Protein AF-W5PU91-F1 (afdb_monomer)

Solvent-accessible surface area (backbone atoms only — not comparable to full-atom values): 8488 Å² total; per-residue (Å²): 109,71,66,62,52,50,50,53,53,54,53,48,54,50,42,46,48,76,67,62,80,50,91,88,73,54,101,70,84,64,89,71,75,58,98,88,54,81,81,86,69,75,98,62,55,71,68,58,50,50,55,52,54,51,58,45,52,52,51,52,50,50,50,52,48,53,51,49,50,51,49,49,62,73,40,39,72,57,53,53,52,51,53,54,51,37,74,76,57,77,63,80,54,72,78,76,47,63,90,46,97,72,92,68,76,78,50,69,67,60,69,40,64,87,79,80,59,97,64,80,85,77,76,59,58,88,92,55,70,83,116

Mean predicted aligned error: 14.81 Å

Secondary structure (DSSP, 8-state):
-HHHHHHHHHHHHHHHHHH---TTT-S-PPPPPPTTS---S-SS-HHHHHHHHHHHHHHHHHHHHHHHHHHHHHTHHHHHHHHHHHHHHSS--HHHHTTS------SHHHHHTTSS-SS------TTTTT-

Structure (mmCIF, N/CA/C/O backbone):
data_AF-W5PU91-F1
#
_entry.id   AF-W5PU91-F1
#
loop_
_atom_site.group_PDB
_atom_site.id
_atom_site.type_symbol
_atom_site.label_atom_id
_atom_site.label_alt_id
_atom_site.label_comp_id
_atom_site.label_asym_id
_atom_site.label_entity_id
_atom_site.label_seq_id
_atom_site.pdbx_PDB_ins_code
_atom_site.Cartn_x
_atom_site.Cartn_y
_atom_site.Cartn_z
_atom_site.occupancy
_atom_site.B_iso_or_equiv
_atom_site.auth_seq_id
_atom_site.auth_comp_id
_atom_site.auth_asym_id
_atom_site.auth_atom_id
_atom_site.pdbx_PDB_model_num
ATOM 1 N N . CYS A 1 1 ? -4.360 -14.460 -0.515 1.00 55.06 1 CYS A N 1
ATOM 2 C CA . CYS A 1 1 ? -5.534 -13.601 -0.233 1.00 55.06 1 CYS A CA 1
ATOM 3 C C . CYS A 1 1 ? -5.819 -13.427 1.257 1.00 55.06 1 CYS A C 1
ATOM 5 O O . CYS A 1 1 ? -5.956 -12.287 1.676 1.00 55.06 1 CYS A O 1
ATOM 7 N N . ASN A 1 2 ? -5.876 -14.498 2.060 1.00 65.00 2 ASN A N 1
ATOM 8 C CA . ASN A 1 2 ? -6.216 -14.383 3.489 1.00 65.00 2 ASN A CA 1
ATOM 9 C C . ASN A 1 2 ? -5.233 -13.500 4.286 1.00 65.00 2 ASN A C 1
ATOM 11 O O . ASN A 1 2 ? -5.651 -12.616 5.024 1.00 65.00 2 ASN A O 1
ATOM 15 N N . GLU A 1 3 ? -3.929 -13.664 4.049 1.00 72.50 3 GLU A N 1
ATOM 16 C CA . GLU A 1 3 ? -2.891 -12.877 4.730 1.00 72.50 3 GLU A CA 1
ATOM 17 C C . GLU A 1 3 ? -2.939 -11.382 4.375 1.00 72.50 3 GLU A C 1
ATOM 19 O O . GLU A 1 3 ? -2.832 -10.522 5.245 1.00 72.50 3 GLU A O 1
ATOM 24 N N . SER A 1 4 ? -3.162 -11.055 3.100 1.00 68.75 4 SER A N 1
ATOM 25 C CA . SER A 1 4 ? -3.287 -9.668 2.637 1.00 68.75 4 SER A CA 1
ATOM 26 C C . SER A 1 4 ? -4.489 -8.974 3.279 1.00 68.75 4 SER A C 1
ATOM 28 O O . SER A 1 4 ? -4.363 -7.854 3.762 1.00 68.75 4 SER A O 1
ATOM 30 N N . LEU A 1 5 ? -5.634 -9.661 3.345 1.00 71.75 5 LEU A N 1
ATOM 31 C CA . LEU A 1 5 ? -6.841 -9.138 3.988 1.00 71.75 5 LEU A CA 1
ATOM 32 C C . LEU A 1 5 ? -6.647 -8.959 5.495 1.00 71.75 5 LEU A C 1
ATOM 34 O O . LEU A 1 5 ? -7.078 -7.952 6.049 1.00 71.75 5 LEU A O 1
ATOM 38 N N . ARG A 1 6 ? -5.965 -9.901 6.157 1.00 72.62 6 ARG A N 1
ATOM 39 C CA . ARG A 1 6 ? -5.632 -9.784 7.579 1.00 72.62 6 ARG A CA 1
ATOM 40 C C . ARG A 1 6 ? -4.764 -8.556 7.844 1.00 72.62 6 ARG A C 1
ATOM 42 O O . ARG A 1 6 ? -5.095 -7.778 8.733 1.00 72.62 6 ARG A O 1
ATOM 49 N N . LYS A 1 7 ? -3.702 -8.357 7.057 1.00 75.00 7 LYS A N 1
ATOM 50 C CA . LYS A 1 7 ? -2.808 -7.199 7.197 1.00 75.00 7 LYS A CA 1
ATOM 51 C C . LYS A 1 7 ? -3.555 -5.883 7.032 1.00 75.00 7 LYS A C 1
ATOM 53 O O . LYS A 1 7 ? -3.432 -5.040 7.908 1.00 75.00 7 LYS A O 1
ATOM 58 N N . VAL A 1 8 ? -4.374 -5.756 5.984 1.00 75.19 8 VAL A N 1
ATOM 59 C CA . VAL A 1 8 ? -5.183 -4.550 5.733 1.00 75.19 8 VAL A CA 1
ATOM 60 C C . VAL A 1 8 ? -6.101 -4.242 6.919 1.00 75.19 8 VAL A C 1
ATOM 62 O O . VAL A 1 8 ? -6.120 -3.111 7.393 1.00 75.19 8 VAL A O 1
ATOM 65 N N . LYS A 1 9 ? -6.798 -5.251 7.457 1.00 72.19 9 LYS A N 1
ATOM 66 C CA . LYS A 1 9 ? -7.668 -5.083 8.632 1.00 72.19 9 LYS A CA 1
ATOM 67 C C . LYS A 1 9 ? -6.898 -4.650 9.877 1.00 72.19 9 LYS A C 1
ATOM 69 O O . LYS A 1 9 ? -7.342 -3.770 10.601 1.00 72.19 9 LYS A O 1
ATOM 74 N N . THR A 1 10 ? -5.742 -5.260 10.138 1.00 72.69 10 THR A N 1
ATOM 75 C CA . THR A 1 10 ? -4.922 -4.907 11.305 1.00 72.69 10 THR A CA 1
ATOM 76 C C . THR A 1 10 ? -4.352 -3.496 11.184 1.00 72.69 10 THR A C 1
ATOM 78 O O . THR A 1 10 ? -4.392 -2.751 12.157 1.00 72.69 10 THR A O 1
ATOM 81 N N . THR A 1 11 ? -3.857 -3.103 10.007 1.00 74.75 11 THR A N 1
ATOM 82 C CA . THR A 1 11 ? -3.340 -1.746 9.786 1.00 74.75 11 THR A CA 1
ATOM 83 C C . THR A 1 11 ? -4.433 -0.696 9.889 1.00 74.75 11 THR A C 1
ATOM 85 O O . THR A 1 11 ? -4.192 0.350 10.477 1.00 74.75 11 THR A O 1
ATOM 88 N N . ASP A 1 12 ? -5.628 -0.976 9.368 1.00 70.44 12 ASP A N 1
ATOM 89 C CA . ASP A 1 12 ? -6.748 -0.038 9.422 1.00 70.44 12 ASP A CA 1
ATOM 90 C C . ASP A 1 12 ? -7.279 0.135 10.847 1.00 70.44 12 ASP A C 1
ATOM 92 O O . ASP A 1 12 ? -7.449 1.262 11.306 1.00 70.44 12 ASP A O 1
ATOM 96 N N . LEU A 1 13 ? -7.420 -0.966 11.596 1.00 69.88 13 LEU A N 1
ATOM 97 C CA . LEU A 1 13 ? -7.796 -0.916 13.007 1.00 69.88 13 LEU A CA 1
ATOM 98 C C . LEU A 1 13 ? -6.788 -0.096 13.819 1.00 69.88 13 LEU A C 1
ATOM 100 O O . LEU A 1 13 ? -7.191 0.729 14.632 1.00 69.88 13 LEU A O 1
ATOM 104 N N . LEU A 1 14 ? -5.484 -0.289 13.588 1.00 71.19 14 LEU A N 1
ATOM 105 C CA . LEU A 1 14 ? -4.446 0.534 14.211 1.00 71.19 14 LEU A CA 1
ATOM 106 C C . LEU A 1 14 ? -4.605 2.001 13.796 1.00 71.19 14 LEU A C 1
ATOM 108 O O . LEU A 1 1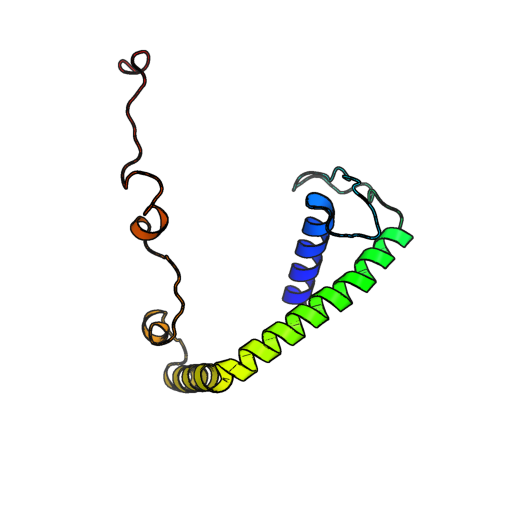4 ? -4.575 2.887 14.644 1.00 71.19 14 LEU A O 1
ATOM 112 N N . PHE A 1 15 ? -4.822 2.272 12.513 1.00 70.56 15 PHE A N 1
ATOM 113 C CA . PHE A 1 15 ? -4.937 3.631 12.002 1.00 70.56 15 PHE A CA 1
ATOM 114 C C . PHE A 1 15 ? -6.143 4.377 12.582 1.00 70.56 15 PHE A C 1
ATOM 116 O O . PHE A 1 15 ? -6.000 5.496 13.063 1.00 70.56 15 PHE A O 1
ATOM 123 N N . HIS A 1 16 ? -7.316 3.749 12.629 1.00 66.62 16 HIS A N 1
ATOM 124 C CA . HIS A 1 16 ? -8.520 4.318 13.235 1.00 66.62 16 HIS A CA 1
ATOM 125 C C . HIS A 1 16 ? -8.338 4.666 14.708 1.00 66.62 16 HIS A C 1
ATOM 127 O O . HIS A 1 16 ? -8.898 5.636 15.210 1.00 66.62 16 HIS A O 1
ATOM 133 N N . LEU A 1 17 ? -7.550 3.859 15.393 1.00 66.56 17 LEU A N 1
ATOM 134 C CA . LEU A 1 17 ? -7.424 3.891 16.830 1.00 66.56 17 LEU A CA 1
ATOM 135 C C . LEU A 1 17 ? -6.310 4.835 17.298 1.00 66.56 17 LEU A C 1
ATOM 137 O O . LEU A 1 17 ? -6.455 5.475 18.336 1.00 66.56 17 LEU A O 1
ATOM 141 N N . TYR A 1 18 ? -5.248 4.979 16.497 1.00 63.12 18 TYR A N 1
ATOM 142 C CA . TYR A 1 18 ? -4.174 5.954 16.706 1.00 63.12 18 TYR A CA 1
ATOM 143 C C . TYR A 1 18 ? -4.469 7.329 16.092 1.00 63.12 18 TYR A C 1
ATOM 145 O O . TYR A 1 18 ? -4.149 8.345 16.704 1.00 63.12 18 TYR A O 1
ATOM 153 N N . TYR A 1 19 ? -5.056 7.372 14.892 1.00 62.50 19 TYR A N 1
ATOM 154 C CA . TYR A 1 19 ? -5.200 8.592 14.083 1.00 62.50 19 TYR A CA 1
ATOM 155 C C . TYR A 1 19 ? -6.644 9.063 13.897 1.00 62.50 19 TYR A C 1
ATOM 157 O O . TYR A 1 19 ? -6.859 10.122 13.316 1.00 62.50 19 TYR A O 1
ATOM 165 N N . PHE A 1 20 ? -7.623 8.332 14.433 1.00 60.25 20 PHE A N 1
ATOM 166 C CA . PHE A 1 20 ? -8.997 8.801 14.603 1.00 60.25 20 PHE A CA 1
ATOM 167 C C . PHE A 1 20 ? -9.657 9.337 13.313 1.00 60.25 20 PHE A C 1
ATOM 169 O O . PHE A 1 20 ? -9.977 10.518 13.194 1.00 60.25 20 PHE A O 1
ATOM 176 N N . MET A 1 21 ? -9.885 8.451 12.335 1.00 55.53 21 MET A N 1
ATOM 177 C CA . MET A 1 21 ? -10.466 8.782 11.019 1.00 55.53 21 MET A CA 1
ATOM 178 C C . MET A 1 21 ? -11.944 8.391 10.851 1.00 55.53 21 MET A C 1
ATOM 180 O O . MET A 1 21 ? -12.377 8.024 9.759 1.00 55.53 21 MET A O 1
ATOM 184 N N . ASN A 1 22 ? -12.748 8.509 11.910 1.00 55.56 22 ASN A N 1
ATOM 185 C CA . ASN A 1 22 ? -14.188 8.278 11.808 1.00 55.56 22 ASN A CA 1
ATOM 186 C C . ASN A 1 22 ? -14.988 9.530 12.191 1.00 55.56 22 ASN A C 1
ATOM 188 O O . ASN A 1 22 ? -15.084 9.878 13.370 1.00 55.56 22 ASN A O 1
ATOM 192 N N . GLU A 1 23 ? -15.600 10.182 11.195 1.00 59.28 23 GLU A N 1
ATOM 193 C CA . GLU A 1 23 ? -16.477 11.351 11.391 1.00 59.28 23 GLU A CA 1
ATOM 194 C C . GLU A 1 23 ? -17.661 11.051 12.328 1.00 59.28 23 GLU A C 1
ATOM 196 O O . GLU A 1 23 ? -18.174 11.965 12.971 1.00 59.28 23 GLU A O 1
ATOM 201 N N . LYS A 1 24 ? -18.081 9.780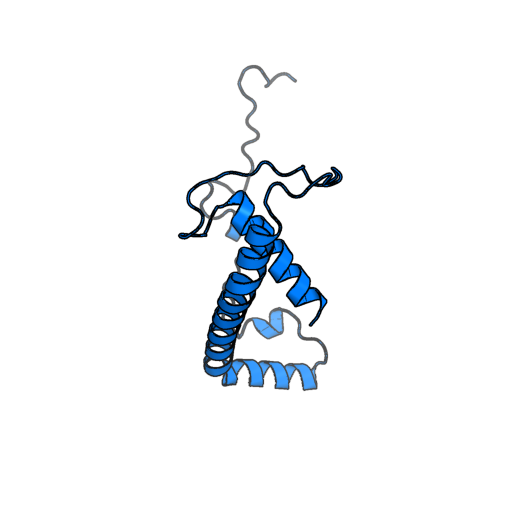 12.448 1.00 59.31 24 LYS A N 1
ATOM 202 C CA . LYS A 1 24 ? -19.237 9.377 13.264 1.00 59.31 24 LYS A CA 1
ATOM 203 C C . LYS A 1 24 ? -18.904 9.137 14.738 1.00 59.31 24 LYS A C 1
ATOM 205 O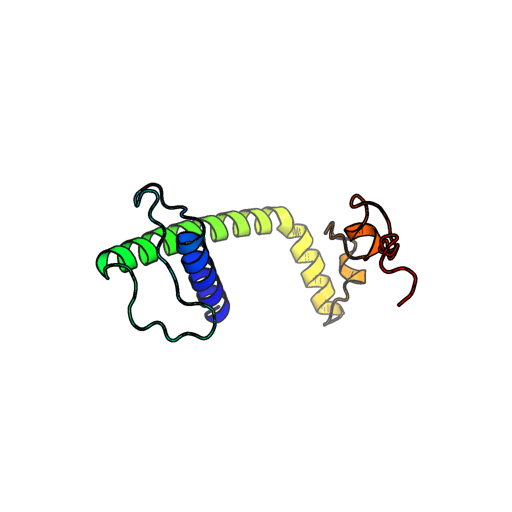 O . LYS A 1 24 ? -19.813 9.206 15.560 1.00 59.31 24 LYS A O 1
ATOM 210 N N . LEU A 1 25 ? -17.647 8.839 15.086 1.00 56.91 25 LEU A N 1
ATOM 211 C CA . LEU A 1 25 ? -17.261 8.500 16.467 1.00 56.91 25 LEU A CA 1
ATOM 212 C C . LEU A 1 25 ? -16.781 9.710 17.290 1.00 56.91 25 LEU A C 1
ATOM 214 O O . LEU A 1 25 ? -16.882 9.655 18.512 1.00 56.91 25 LEU A O 1
ATOM 218 N N . GLY A 1 26 ? -16.342 10.803 16.645 1.00 56.72 26 GLY A N 1
ATOM 219 C CA . GLY A 1 26 ? -15.848 12.035 17.297 1.00 56.72 26 GLY A CA 1
ATOM 220 C C . GLY A 1 26 ? -14.542 11.838 18.090 1.00 56.72 26 GLY A C 1
ATOM 221 O O . GLY A 1 26 ? -14.340 10.774 18.641 1.00 56.72 26 GLY A O 1
ATOM 222 N N . GLN A 1 27 ? -13.623 12.817 18.142 1.00 53.25 27 GLN A N 1
ATOM 223 C CA . GLN A 1 27 ? -12.255 12.659 18.700 1.00 53.25 27 GLN A CA 1
ATOM 224 C C . GLN A 1 27 ? -12.206 11.994 20.098 1.00 53.25 27 GLN A C 1
ATOM 226 O O . GLN A 1 27 ? -12.352 12.664 21.119 1.00 53.25 27 GLN A O 1
ATOM 231 N N . VAL A 1 28 ? -11.942 10.684 20.152 1.00 55.97 28 VAL A N 1
ATOM 232 C CA . VAL A 1 28 ? -11.811 9.906 21.397 1.00 55.97 28 VAL A CA 1
ATOM 233 C C . VAL A 1 28 ? -10.558 9.032 21.319 1.00 55.97 28 VAL A C 1
ATOM 235 O O . VAL A 1 28 ? -10.542 7.994 20.672 1.00 55.97 28 VAL A O 1
ATOM 238 N N . SER A 1 29 ? -9.471 9.413 21.989 1.00 56.97 29 SER A N 1
ATOM 239 C CA . SER A 1 29 ? -8.266 8.574 22.007 1.00 56.97 29 SER A CA 1
ATOM 240 C C . SER A 1 29 ? -8.442 7.394 22.965 1.00 56.97 29 SER A C 1
ATOM 242 O O . SER A 1 29 ? -8.580 7.596 24.175 1.00 56.97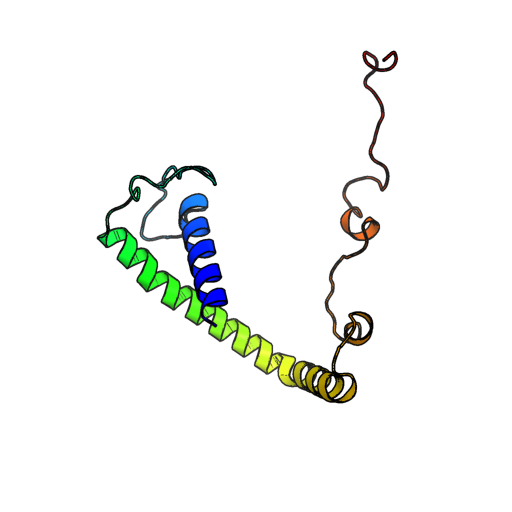 29 SER A O 1
ATOM 244 N N . PHE A 1 30 ? -8.372 6.167 22.456 1.00 62.69 30 PHE A N 1
ATOM 245 C CA . PHE A 1 30 ? -8.271 4.974 23.294 1.00 62.69 30 PHE A CA 1
ATOM 246 C C . PHE A 1 30 ? -6.792 4.636 23.515 1.00 62.69 30 PHE A C 1
ATOM 248 O O . PHE A 1 30 ? -6.021 4.557 22.562 1.00 62.69 30 PHE A O 1
ATOM 255 N N . ASN A 1 31 ? -6.373 4.438 24.768 1.00 58.84 31 ASN A N 1
ATOM 256 C CA . ASN A 1 31 ? -5.016 3.975 25.065 1.00 58.84 31 ASN A CA 1
ATOM 257 C C . ASN A 1 31 ? -4.909 2.485 24.749 1.00 58.84 31 ASN A C 1
ATOM 259 O O . ASN A 1 31 ? -5.600 1.680 25.376 1.00 58.84 31 ASN A O 1
ATOM 263 N N . LEU A 1 32 ? -4.039 2.119 23.806 1.00 59.47 32 LEU A N 1
ATOM 264 C CA . LEU A 1 32 ? -3.748 0.715 23.535 1.00 59.47 32 LEU A CA 1
ATOM 265 C C . LEU A 1 32 ? -2.468 0.263 24.207 1.00 59.47 32 LEU A C 1
ATOM 267 O O . LEU A 1 32 ? -1.511 1.040 24.280 1.00 59.47 32 LEU A O 1
ATOM 271 N N . PRO A 1 33 ? -2.438 -1.014 24.626 1.00 58.22 33 PRO A N 1
ATOM 272 C CA . PRO A 1 33 ? -1.219 -1.638 25.099 1.00 58.22 33 PRO A CA 1
ATOM 273 C C . PRO A 1 33 ? -0.141 -1.596 24.015 1.00 58.22 33 PRO A C 1
ATOM 275 O O . PRO A 1 33 ? -0.413 -1.705 22.814 1.00 58.22 33 PRO A O 1
ATOM 278 N N . ARG A 1 34 ? 1.105 -1.419 24.453 1.00 60.66 34 ARG A N 1
ATOM 279 C CA . ARG A 1 34 ? 2.271 -1.402 23.563 1.00 60.66 34 ARG A CA 1
ATOM 280 C C . ARG A 1 34 ? 2.488 -2.790 22.943 1.00 60.66 34 ARG A C 1
ATOM 282 O O . ARG A 1 34 ? 2.046 -3.790 23.515 1.00 60.66 34 ARG A O 1
ATOM 289 N N . PRO A 1 35 ? 3.197 -2.892 21.801 1.00 52.34 35 PRO A N 1
ATOM 290 C CA . PRO A 1 35 ? 3.535 -4.188 21.216 1.00 52.34 35 PRO A CA 1
ATOM 291 C C . PRO A 1 35 ? 4.248 -5.079 22.250 1.00 52.34 35 PRO A C 1
ATOM 293 O O . PRO A 1 35 ? 5.351 -4.753 22.679 1.00 52.34 35 PRO A O 1
ATOM 296 N N . GLY A 1 36 ? 3.607 -6.180 22.665 1.00 59.31 36 GLY A N 1
ATOM 297 C CA . GLY A 1 36 ? 4.128 -7.124 23.668 1.00 59.31 36 GLY A CA 1
ATOM 298 C C . GLY A 1 36 ? 3.304 -7.235 24.957 1.00 59.31 36 GLY A C 1
ATOM 299 O O . GLY A 1 36 ? 3.472 -8.203 25.695 1.00 59.31 36 GLY A O 1
ATOM 300 N N . GLU A 1 37 ? 2.379 -6.310 25.213 1.00 58.28 37 GLU A N 1
ATOM 301 C CA . GLU A 1 37 ? 1.424 -6.411 26.320 1.00 58.28 37 GLU A CA 1
ATOM 302 C C . GLU A 1 37 ? 0.160 -7.161 25.876 1.00 58.28 37 GLU A C 1
ATOM 304 O O . GLU A 1 37 ? -0.399 -6.907 24.806 1.00 58.28 37 GLU A O 1
ATOM 309 N N . ALA A 1 38 ? -0.293 -8.114 26.694 1.00 54.22 38 ALA A N 1
ATOM 310 C CA . ALA A 1 38 ? -1.534 -8.832 26.436 1.00 54.22 38 ALA A CA 1
ATOM 311 C C . ALA A 1 38 ? -2.717 -7.854 26.503 1.00 54.22 38 ALA A C 1
ATOM 313 O O . ALA A 1 38 ? -2.911 -7.167 27.506 1.00 54.22 38 ALA A O 1
ATOM 314 N N . LEU A 1 39 ? -3.514 -7.799 25.435 1.00 60.28 39 LEU A N 1
ATOM 315 C CA . LEU A 1 39 ? -4.757 -7.035 25.399 1.00 60.28 39 LEU A CA 1
ATOM 316 C C . LEU A 1 39 ? -5.763 -7.709 26.341 1.00 60.28 39 LEU A C 1
ATOM 318 O O . LEU A 1 39 ? -6.377 -8.706 25.967 1.00 60.28 39 LEU A O 1
ATOM 322 N N . VAL A 1 40 ? -5.878 -7.205 27.572 1.00 56.97 40 VAL A N 1
ATOM 323 C CA . VAL A 1 40 ? -6.752 -7.804 28.593 1.00 56.97 40 VAL A CA 1
ATOM 324 C C . VAL A 1 40 ? -8.222 -7.575 28.255 1.00 56.97 40 VAL A C 1
ATOM 326 O O . VAL A 1 40 ? -9.002 -8.505 28.391 1.00 56.97 40 VAL A O 1
ATOM 329 N N . GLU A 1 41 ? -8.589 -6.408 27.720 1.00 59.84 41 GLU A N 1
ATOM 330 C CA . GLU A 1 41 ? -9.945 -6.125 27.239 1.00 59.84 41 GLU A CA 1
ATOM 331 C C . GLU A 1 41 ? -9.928 -5.045 26.149 1.00 59.84 41 GLU A C 1
ATOM 333 O O . GLU A 1 41 ? -9.090 -4.139 26.146 1.00 59.84 41 GLU A O 1
ATOM 338 N N . LYS A 1 42 ? -10.851 -5.158 25.189 1.00 65.00 42 LYS A N 1
ATOM 339 C CA . LYS A 1 42 ? -11.022 -4.177 24.111 1.00 65.00 42 LYS A CA 1
ATOM 340 C C . LYS A 1 42 ? -11.554 -2.873 24.734 1.00 65.00 42 LYS A C 1
ATOM 342 O O . LYS A 1 42 ? -12.565 -2.931 25.427 1.00 65.00 42 LYS A O 1
ATOM 347 N N . PRO A 1 43 ? -10.953 -1.695 24.483 1.00 67.38 43 PRO A N 1
ATOM 348 C CA . PRO A 1 43 ? -11.347 -0.450 25.156 1.00 67.38 43 PRO A CA 1
ATOM 349 C C . PRO A 1 43 ? -12.678 0.148 24.651 1.00 67.38 43 PRO A C 1
ATOM 351 O O . PRO A 1 43 ? -12.992 1.299 24.943 1.00 67.38 43 PRO A O 1
ATOM 354 N N . PHE A 1 44 ? -13.465 -0.611 23.883 1.00 67.69 44 PHE A N 1
ATOM 355 C CA . PHE A 1 44 ? -14.720 -0.188 23.268 1.00 67.69 44 PHE A CA 1
ATOM 356 C C . PHE A 1 44 ? -15.739 -1.330 23.234 1.00 67.69 44 PHE A C 1
ATOM 358 O O . PHE A 1 44 ? -15.375 -2.507 23.241 1.00 67.69 44 PHE A O 1
ATOM 365 N N . SER A 1 45 ? -17.027 -0.969 23.185 1.00 76.88 45 SER A N 1
ATOM 366 C CA . SER A 1 45 ? -18.124 -1.941 23.175 1.00 76.88 45 SER A CA 1
ATOM 367 C C . SER A 1 45 ? -18.108 -2.813 21.916 1.00 76.88 45 SER A C 1
ATOM 369 O O . SER A 1 45 ? -17.652 -2.386 20.852 1.00 76.88 45 SER A O 1
ATOM 371 N N . GLU A 1 46 ? -18.654 -4.026 22.013 1.00 74.81 46 GLU A N 1
ATOM 372 C CA . GLU A 1 46 ? -18.769 -4.941 20.870 1.00 74.81 46 GLU A CA 1
ATOM 373 C C . GLU A 1 46 ? -19.619 -4.349 19.732 1.00 74.81 46 GLU A C 1
ATOM 375 O O . GLU A 1 46 ? -19.302 -4.535 18.560 1.00 74.81 46 GLU A O 1
ATOM 380 N N . ALA A 1 47 ? -20.613 -3.522 20.067 1.00 74.75 47 ALA A N 1
ATOM 381 C CA . ALA A 1 47 ? -21.395 -2.776 19.085 1.00 74.75 47 ALA A CA 1
ATOM 382 C C . ALA A 1 47 ? -20.539 -1.752 18.315 1.00 74.75 47 ALA A C 1
ATOM 384 O O . ALA A 1 47 ? -20.640 -1.653 17.095 1.00 74.75 47 ALA A O 1
ATOM 385 N N . THR A 1 48 ? -19.648 -1.022 18.999 1.00 70.81 48 THR A N 1
ATOM 386 C CA . THR A 1 48 ? -18.696 -0.106 18.344 1.00 70.81 48 THR A CA 1
ATOM 387 C C . THR A 1 48 ? -17.696 -0.877 17.481 1.00 70.81 48 THR A C 1
ATOM 389 O O . THR A 1 48 ? -17.378 -0.441 16.380 1.00 70.81 48 THR A O 1
ATOM 392 N N . ALA A 1 49 ? -17.241 -2.046 17.942 1.00 72.06 49 ALA A N 1
ATOM 393 C CA . ALA A 1 49 ? -16.359 -2.915 17.172 1.00 72.06 49 ALA A CA 1
ATOM 394 C C . ALA A 1 49 ? -16.991 -3.385 15.857 1.00 72.06 49 ALA A C 1
ATOM 396 O O . ALA A 1 49 ? -16.339 -3.309 14.823 1.00 72.06 49 ALA A O 1
ATOM 397 N N . GLN A 1 50 ? -18.246 -3.837 15.892 1.00 74.19 50 GLN A N 1
ATOM 398 C CA . GLN A 1 50 ? -18.965 -4.273 14.693 1.00 74.19 50 GLN A CA 1
ATOM 399 C C . GLN A 1 50 ? -19.203 -3.123 13.719 1.00 74.19 50 GLN A C 1
ATOM 401 O O . GLN A 1 50 ? -18.977 -3.283 12.523 1.00 74.19 50 GLN A O 1
ATOM 406 N N . LEU A 1 51 ? -19.591 -1.948 14.226 1.00 72.62 51 LEU A N 1
ATOM 407 C CA . LEU A 1 51 ? -19.774 -0.760 13.392 1.00 72.62 51 LEU A CA 1
ATOM 408 C C . LEU A 1 51 ? -18.475 -0.352 12.682 1.00 72.62 51 LEU A C 1
ATOM 410 O O . LEU A 1 51 ? -18.512 -0.001 11.505 1.00 72.62 51 LEU A O 1
ATOM 414 N N . MET A 1 52 ? -17.336 -0.431 13.378 1.00 68.19 52 MET A N 1
ATOM 415 C CA . MET A 1 52 ? -16.019 -0.175 12.788 1.00 68.19 52 MET A CA 1
ATOM 416 C C . MET A 1 52 ? -15.628 -1.255 11.772 1.00 68.19 52 MET A C 1
ATOM 418 O O . MET A 1 52 ? -15.201 -0.926 10.670 1.00 68.19 52 MET A O 1
ATOM 422 N N . ASP A 1 53 ? -15.789 -2.534 12.118 1.00 69.88 53 ASP A N 1
ATOM 423 C CA . ASP A 1 53 ? -15.384 -3.650 11.260 1.00 69.88 53 ASP A CA 1
ATOM 424 C C . ASP A 1 53 ? -16.213 -3.722 9.969 1.00 69.88 53 ASP A C 1
ATOM 426 O O . ASP A 1 53 ? -15.669 -4.025 8.908 1.00 69.88 53 ASP A O 1
ATOM 430 N N . GLU A 1 54 ? -17.518 -3.459 10.021 1.00 69.38 54 GLU A N 1
ATOM 431 C CA . GLU A 1 54 ? -18.380 -3.584 8.847 1.00 69.38 54 GLU A CA 1
ATOM 432 C C . GLU A 1 54 ? -18.245 -2.381 7.909 1.00 69.38 54 GLU A C 1
ATOM 434 O O . GLU A 1 54 ? -17.900 -2.567 6.741 1.00 69.38 54 GLU A O 1
ATOM 439 N N . GLU A 1 55 ? -18.455 -1.146 8.375 1.00 67.31 55 GLU A N 1
ATOM 440 C CA . GLU A 1 55 ? -18.413 0.005 7.461 1.00 67.31 55 GLU A CA 1
ATOM 441 C C . GLU A 1 55 ? -17.029 0.208 6.841 1.00 67.31 55 GLU A C 1
ATOM 443 O O . GLU A 1 55 ? -16.940 0.510 5.646 1.00 67.31 55 GLU A O 1
ATOM 448 N N . GLU A 1 56 ? -15.949 0.002 7.600 1.00 64.69 56 GLU A N 1
ATOM 449 C CA . GLU A 1 56 ? -14.614 0.286 7.078 1.00 64.69 56 GLU A CA 1
ATOM 450 C C . GLU A 1 56 ? -14.055 -0.803 6.196 1.00 64.69 56 GLU A C 1
ATOM 452 O O . GLU A 1 56 ? -13.472 -0.498 5.156 1.00 64.69 56 GLU A O 1
ATOM 457 N N . VAL A 1 57 ? -14.284 -2.078 6.516 1.00 67.62 57 VAL A N 1
ATOM 458 C CA . VAL A 1 57 ? -13.831 -3.141 5.619 1.00 67.62 57 VAL A CA 1
ATOM 459 C C . VAL A 1 57 ? -14.514 -2.996 4.264 1.00 67.62 57 VAL A C 1
ATOM 461 O O . VAL A 1 57 ? -13.833 -3.110 3.244 1.00 67.62 57 VAL A O 1
ATOM 464 N N . TRP A 1 58 ? -15.812 -2.685 4.219 1.00 71.19 58 TRP A N 1
ATOM 465 C CA . TRP A 1 58 ? -16.515 -2.481 2.952 1.00 71.19 58 TRP A CA 1
ATOM 466 C C . TRP A 1 58 ? -16.059 -1.211 2.226 1.00 71.19 58 TRP A C 1
ATOM 468 O O . TRP A 1 58 ? -15.777 -1.276 1.026 1.00 71.19 58 TRP A O 1
ATOM 478 N N . ARG A 1 59 ? -15.927 -0.074 2.921 1.00 76.44 59 ARG A N 1
ATOM 479 C CA . ARG A 1 59 ? -15.523 1.199 2.302 1.00 76.44 59 ARG A CA 1
ATOM 480 C C . ARG A 1 59 ? -14.073 1.173 1.825 1.00 76.44 59 ARG A C 1
ATOM 482 O O . ARG A 1 59 ? -13.801 1.537 0.681 1.00 76.44 59 ARG A O 1
ATOM 489 N N . LEU A 1 60 ? -13.151 0.719 2.669 1.00 72.25 60 LEU A N 1
ATOM 490 C CA . LEU A 1 60 ? -11.725 0.658 2.369 1.00 72.25 60 LEU A CA 1
ATOM 491 C C . LEU A 1 60 ? -11.439 -0.393 1.297 1.00 72.25 60 LEU A C 1
ATOM 493 O O . LEU A 1 60 ? -10.757 -0.093 0.321 1.00 72.25 60 LEU A O 1
ATOM 497 N N . THR A 1 61 ? -12.008 -1.600 1.420 1.00 77.88 61 THR A N 1
ATOM 498 C CA . THR A 1 61 ? -11.825 -2.643 0.397 1.00 77.88 61 THR A CA 1
ATOM 499 C C . THR A 1 61 ? -12.463 -2.218 -0.917 1.00 77.88 61 THR A C 1
ATOM 501 O O . THR A 1 61 ? -11.840 -2.381 -1.960 1.00 77.88 61 THR A O 1
ATOM 504 N N . GLY A 1 62 ? -13.662 -1.631 -0.892 1.00 81.75 62 GLY A N 1
ATOM 505 C CA . GLY A 1 62 ? -14.338 -1.135 -2.089 1.00 81.75 62 GLY A CA 1
ATOM 506 C C . GLY A 1 62 ? -13.553 -0.026 -2.790 1.00 81.75 62 GLY A C 1
ATOM 507 O O . GLY A 1 62 ? -13.326 -0.105 -3.997 1.00 81.75 62 GLY A O 1
ATOM 508 N N . SER A 1 63 ? -13.073 0.965 -2.034 1.00 82.31 63 SER A N 1
ATOM 509 C CA . SER A 1 63 ? -12.267 2.075 -2.554 1.00 82.31 63 SER A CA 1
ATOM 510 C C . SER A 1 63 ? -10.913 1.600 -3.083 1.00 82.31 63 SER A C 1
ATOM 512 O O . SER A 1 63 ? -10.562 1.878 -4.229 1.00 82.31 63 SER A O 1
ATOM 514 N N . ALA A 1 64 ? -10.179 0.802 -2.303 1.00 78.31 64 ALA A N 1
ATOM 515 C CA . ALA A 1 64 ? -8.895 0.250 -2.717 1.00 78.31 64 ALA A CA 1
ATOM 516 C C . ALA A 1 64 ? -9.044 -0.664 -3.938 1.00 78.31 64 ALA A C 1
ATOM 518 O O . ALA A 1 64 ? -8.221 -0.606 -4.851 1.00 78.31 64 ALA A O 1
ATOM 519 N N . HIS A 1 65 ? -10.108 -1.469 -3.998 1.00 82.94 65 HIS A N 1
ATOM 520 C CA . HIS A 1 65 ? -10.405 -2.312 -5.149 1.00 82.94 65 HIS A CA 1
ATOM 521 C C . HIS A 1 65 ? -10.732 -1.473 -6.388 1.00 82.94 65 HIS A C 1
ATOM 523 O O . HIS A 1 65 ? -10.153 -1.713 -7.444 1.00 82.94 65 HIS A O 1
ATOM 529 N N . ALA A 1 66 ? -11.595 -0.460 -6.273 1.00 86.12 66 ALA A N 1
ATOM 530 C CA . ALA A 1 66 ? -11.939 0.431 -7.381 1.00 86.12 66 ALA A CA 1
ATOM 531 C C . ALA A 1 66 ? -10.718 1.212 -7.893 1.00 86.12 66 ALA A C 1
ATOM 533 O O . ALA A 1 66 ? -10.482 1.278 -9.100 1.00 86.12 66 ALA A O 1
ATOM 534 N N . HIS A 1 67 ? -9.903 1.742 -6.980 1.00 85.81 67 HIS A N 1
ATOM 535 C CA . HIS A 1 67 ? -8.672 2.452 -7.306 1.00 85.81 67 HIS A CA 1
ATOM 536 C C . HIS A 1 67 ? -7.653 1.531 -7.990 1.00 85.81 67 HIS A C 1
ATOM 538 O O . HIS A 1 67 ? -7.127 1.862 -9.053 1.00 85.81 67 HIS A O 1
ATOM 544 N N . THR A 1 68 ? -7.423 0.339 -7.431 1.00 85.25 68 THR A N 1
ATOM 545 C CA . THR A 1 68 ? -6.491 -0.645 -7.999 1.00 85.25 68 THR A CA 1
ATOM 546 C C . THR A 1 68 ? -6.976 -1.128 -9.360 1.00 85.25 68 THR A C 1
ATOM 548 O O . THR A 1 68 ? -6.183 -1.228 -10.290 1.00 85.25 68 THR A O 1
ATOM 551 N N . LEU A 1 69 ? -8.278 -1.368 -9.524 1.00 86.31 69 LEU A N 1
ATOM 552 C CA . LEU A 1 69 ? -8.864 -1.751 -10.805 1.00 86.31 69 LEU A CA 1
ATOM 553 C C . LEU A 1 69 ? -8.701 -0.641 -11.850 1.00 86.31 69 LEU A C 1
ATOM 555 O O . LEU A 1 69 ? -8.338 -0.925 -12.993 1.00 86.31 69 LEU A O 1
ATOM 559 N N . GLY A 1 70 ? -8.912 0.620 -11.465 1.00 87.06 70 GLY A N 1
ATOM 560 C CA . GLY A 1 70 ? -8.659 1.777 -12.322 1.00 87.06 70 GLY A CA 1
ATOM 561 C C . GLY A 1 70 ? -7.193 1.864 -12.749 1.00 87.06 70 GLY A C 1
ATOM 562 O O . GLY A 1 70 ? -6.896 1.971 -13.941 1.00 87.06 70 GLY A O 1
ATOM 563 N N . LEU A 1 71 ? -6.273 1.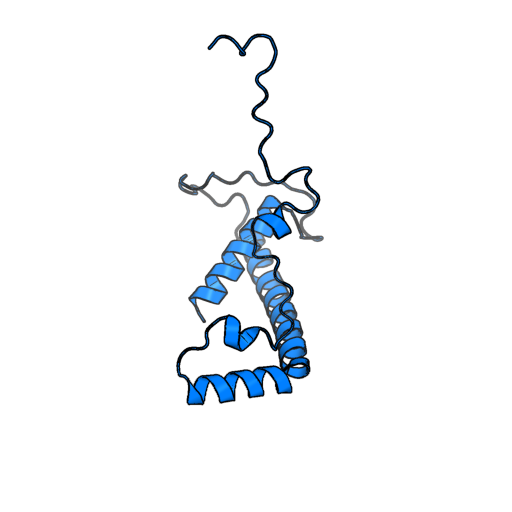715 -11.795 1.00 85.38 71 LEU A N 1
ATOM 564 C CA . LEU A 1 71 ? -4.834 1.722 -12.042 1.00 85.38 71 LEU A CA 1
ATOM 565 C C . LEU A 1 71 ? -4.407 0.574 -12.966 1.00 85.38 71 LEU A C 1
ATOM 567 O O . LEU A 1 71 ? -3.691 0.801 -13.939 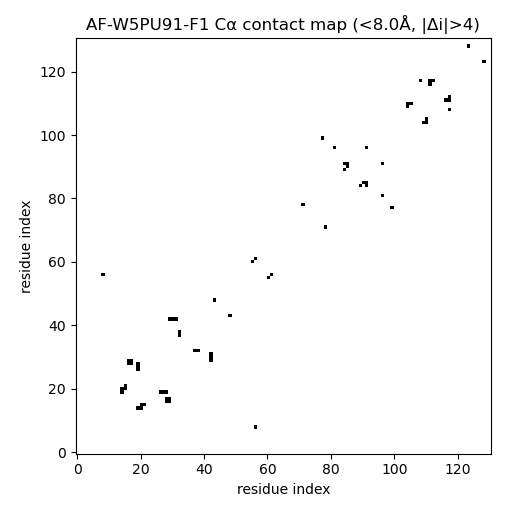1.00 85.38 71 LEU A O 1
ATOM 571 N N . LEU A 1 72 ? -4.881 -0.648 -12.714 1.00 82.06 72 LEU A N 1
ATOM 572 C CA . LEU A 1 72 ? -4.595 -1.824 -13.540 1.00 82.06 72 LEU A CA 1
ATOM 573 C C . LEU A 1 72 ? -5.172 -1.685 -14.950 1.00 82.06 72 LEU A C 1
ATOM 575 O O . LEU A 1 72 ? -4.526 -2.080 -15.918 1.00 82.06 72 LEU A O 1
ATOM 579 N N . THR A 1 73 ? -6.357 -1.088 -15.088 1.00 83.44 73 THR A N 1
ATOM 580 C CA . THR A 1 73 ? -6.976 -0.835 -16.396 1.00 83.44 73 THR A CA 1
ATOM 581 C C . THR A 1 73 ? -6.169 0.191 -17.190 1.00 83.44 73 THR A C 1
ATOM 583 O O . THR A 1 73 ? -5.879 -0.031 -18.368 1.00 83.44 73 THR A O 1
ATOM 586 N N . HIS A 1 74 ? -5.738 1.277 -16.547 1.00 83.44 74 HIS A N 1
ATOM 587 C CA . HIS A 1 74 ? -4.898 2.303 -17.165 1.00 83.44 74 HIS A CA 1
ATOM 588 C C . HIS A 1 74 ? -3.510 1.758 -17.545 1.00 83.44 74 HIS A C 1
ATOM 590 O O . HIS A 1 74 ? -3.021 1.963 -18.657 1.00 83.44 74 HIS A O 1
ATOM 596 N N . CYS A 1 75 ? -2.902 0.975 -16.655 1.00 80.38 75 CYS A N 1
ATOM 597 C CA . CYS A 1 75 ? -1.582 0.380 -16.836 1.00 80.38 75 CYS A CA 1
ATOM 598 C C . CYS A 1 75 ? -1.610 -0.983 -17.548 1.00 80.38 75 CYS A C 1
ATOM 600 O O . CYS A 1 75 ? -0.570 -1.635 -17.634 1.00 80.38 75 CYS A O 1
ATOM 602 N N . ARG A 1 76 ? -2.746 -1.416 -18.117 1.00 81.50 76 ARG A N 1
ATOM 603 C CA . ARG A 1 76 ? -2.915 -2.761 -18.704 1.00 81.50 76 ARG A CA 1
ATOM 604 C C . ARG A 1 76 ? -1.840 -3.108 -19.733 1.00 81.50 76 ARG A C 1
ATOM 606 O O . ARG A 1 76 ? -1.300 -4.207 -19.720 1.00 81.50 76 ARG A O 1
ATOM 613 N N . LYS A 1 77 ? -1.477 -2.146 -20.590 1.00 81.12 77 LYS A N 1
ATOM 614 C CA . LYS A 1 77 ? -0.416 -2.317 -21.601 1.00 81.12 77 LYS A CA 1
ATOM 615 C C . LYS A 1 77 ? 0.967 -2.550 -20.976 1.00 81.12 77 LYS A C 1
ATOM 617 O O . LYS A 1 77 ? 1.780 -3.271 -21.543 1.00 81.12 77 LYS A O 1
ATOM 622 N N . ARG A 1 78 ? 1.239 -1.934 -19.821 1.00 77.25 78 ARG A N 1
ATOM 623 C CA . ARG A 1 78 ? 2.498 -2.091 -19.080 1.00 77.25 78 ARG A CA 1
ATOM 624 C C . ARG A 1 78 ? 2.551 -3.434 -18.366 1.00 77.25 78 ARG A C 1
ATOM 626 O O . ARG A 1 78 ? 3.552 -4.128 -18.487 1.00 77.25 78 ARG A O 1
ATOM 633 N N . VAL A 1 79 ? 1.463 -3.818 -17.698 1.00 81.69 79 VAL A N 1
ATOM 634 C CA . VAL A 1 79 ? 1.343 -5.119 -17.020 1.00 81.69 79 VAL A CA 1
ATOM 635 C C . VAL A 1 79 ? 1.509 -6.268 -18.015 1.00 81.69 79 VAL A C 1
ATOM 637 O O . VAL A 1 79 ? 2.235 -7.214 -17.737 1.00 81.69 79 VAL A O 1
ATOM 640 N N . ASP A 1 80 ? 0.929 -6.150 -19.209 1.00 83.25 80 ASP A N 1
ATOM 641 C CA . ASP A 1 80 ? 1.070 -7.154 -20.268 1.00 83.25 80 ASP A CA 1
ATOM 642 C C . ASP A 1 80 ? 2.518 -7.281 -20.785 1.00 83.25 80 ASP A C 1
ATOM 644 O O . ASP A 1 80 ? 3.002 -8.382 -21.047 1.00 83.25 80 ASP A O 1
ATOM 648 N N . LYS A 1 81 ? 3.258 -6.166 -20.868 1.00 82.56 81 LYS A N 1
ATOM 649 C CA . LYS A 1 81 ? 4.691 -6.180 -21.209 1.00 82.56 81 LYS A CA 1
ATOM 650 C C . LYS A 1 81 ? 5.525 -6.867 -20.119 1.00 82.56 81 LYS A C 1
ATOM 652 O O . LYS A 1 81 ? 6.420 -7.639 -20.448 1.00 82.56 81 LYS A O 1
ATOM 657 N N . VAL A 1 82 ? 5.219 -6.620 -18.842 1.00 82.56 82 VAL A N 1
ATOM 658 C CA . VAL A 1 82 ? 5.876 -7.291 -17.703 1.00 82.56 82 VAL A CA 1
ATOM 659 C C . VAL A 1 82 ? 5.570 -8.786 -17.700 1.00 82.56 82 VAL A C 1
ATOM 661 O O . VAL A 1 82 ? 6.488 -9.588 -17.577 1.00 82.56 82 VAL A O 1
ATOM 664 N N . GLY A 1 83 ? 4.304 -9.166 -17.893 1.00 82.44 83 GLY A N 1
ATOM 665 C CA . GLY A 1 83 ? 3.878 -10.565 -17.944 1.00 82.44 83 GLY A CA 1
ATOM 666 C C . GLY A 1 83 ? 4.566 -11.353 -19.060 1.00 82.44 83 GLY A C 1
ATOM 667 O O . GLY A 1 83 ? 5.024 -12.467 -18.829 1.00 82.44 83 GLY A O 1
ATOM 668 N N . ARG A 1 84 ? 4.724 -10.750 -20.247 1.00 83.94 84 ARG A N 1
ATOM 669 C CA . ARG A 1 84 ? 5.481 -11.358 -21.353 1.00 83.94 84 ARG A CA 1
ATOM 670 C C . ARG A 1 84 ? 6.957 -11.571 -21.013 1.00 83.94 84 ARG A C 1
ATOM 672 O O . ARG A 1 84 ? 7.473 -12.652 -21.256 1.00 83.94 84 ARG A O 1
ATOM 679 N N . ARG A 1 85 ? 7.613 -10.592 -20.382 1.00 80.19 85 ARG A N 1
ATOM 680 C CA . ARG A 1 85 ? 9.011 -10.742 -19.939 1.00 80.19 85 ARG A CA 1
ATOM 681 C C . ARG A 1 85 ? 9.166 -11.787 -18.823 1.00 80.19 85 ARG A C 1
ATOM 683 O O . ARG A 1 85 ? 10.152 -12.515 -18.812 1.00 80.19 85 ARG A O 1
ATOM 690 N N . LEU A 1 86 ? 8.189 -11.896 -17.915 1.00 84.50 86 LEU A N 1
ATOM 691 C CA . LEU A 1 86 ? 8.163 -12.938 -16.877 1.00 84.50 86 LEU A CA 1
ATOM 692 C C . LEU A 1 86 ? 8.076 -14.347 -17.471 1.00 84.50 86 LEU A C 1
ATOM 694 O O . LEU A 1 86 ? 8.730 -15.249 -16.961 1.00 84.50 86 LEU A O 1
ATOM 698 N N . LEU A 1 87 ? 7.306 -14.532 -18.548 1.00 85.25 87 LEU A N 1
ATOM 699 C CA . LEU A 1 87 ? 7.205 -15.824 -19.239 1.00 85.25 87 LEU A CA 1
ATOM 700 C C . LEU A 1 87 ? 8.531 -16.265 -19.873 1.00 85.25 87 LEU A C 1
ATOM 702 O O . LEU A 1 87 ? 8.775 -17.460 -19.986 1.00 85.25 87 LEU A O 1
ATOM 706 N N . GLU A 1 88 ? 9.375 -15.322 -20.292 1.00 82.06 88 GLU A N 1
ATOM 707 C CA . GLU A 1 88 ? 10.652 -15.615 -20.953 1.00 82.06 88 GLU A CA 1
ATOM 708 C C . GLU A 1 88 ? 11.799 -15.858 -19.963 1.00 82.06 88 GLU A C 1
ATOM 710 O O . GLU A 1 88 ? 12.658 -16.698 -20.219 1.00 82.06 88 GLU A O 1
ATOM 715 N N . LYS A 1 89 ? 11.838 -15.107 -18.854 1.00 79.62 89 LYS A N 1
ATOM 716 C CA . LYS A 1 89 ? 13.002 -15.049 -17.953 1.00 79.62 89 LYS A CA 1
ATOM 717 C C . LYS A 1 89 ? 12.780 -15.727 -16.593 1.00 79.62 89 LYS A C 1
ATOM 719 O O . LYS A 1 89 ? 13.745 -15.850 -15.848 1.00 79.62 89 LYS A O 1
ATOM 724 N N . GLU A 1 90 ? 11.544 -16.148 -16.278 1.00 80.38 90 GLU A N 1
ATOM 725 C CA . GLU A 1 90 ? 11.025 -16.679 -14.990 1.00 80.38 90 GLU A CA 1
ATOM 726 C C . GLU A 1 90 ? 11.208 -15.761 -13.764 1.00 80.38 90 GLU A C 1
ATOM 728 O O . GLU A 1 90 ? 10.326 -15.672 -12.909 1.00 80.38 90 GLU A O 1
ATOM 733 N N . VAL A 1 91 ? 12.313 -15.024 -13.697 1.00 81.75 91 VAL A N 1
ATOM 734 C CA . VAL A 1 91 ? 12.656 -14.033 -12.686 1.00 81.75 91 VAL A CA 1
ATOM 735 C C . VAL A 1 91 ? 12.997 -12.730 -13.402 1.00 81.75 91 VAL A C 1
ATOM 737 O O . VAL A 1 91 ? 13.859 -12.690 -14.279 1.00 81.75 91 VAL A O 1
ATOM 740 N N . LEU A 1 92 ? 12.312 -11.649 -13.029 1.00 77.12 92 LEU A N 1
ATOM 741 C CA . LEU A 1 92 ? 12.683 -10.303 -13.456 1.00 77.12 92 LEU A CA 1
ATOM 742 C C . LEU A 1 92 ? 13.550 -9.654 -12.389 1.00 77.12 92 LEU A C 1
ATOM 744 O O . LEU A 1 92 ? 13.155 -9.573 -11.224 1.00 77.12 92 LEU A O 1
ATOM 748 N N . GLU A 1 93 ? 14.709 -9.154 -12.802 1.00 74.81 93 GLU A N 1
ATOM 749 C CA . GLU A 1 93 ? 15.512 -8.284 -11.957 1.00 74.81 93 GLU A CA 1
ATOM 750 C C . GLU A 1 93 ? 15.024 -6.840 -12.077 1.00 74.81 93 GLU A C 1
ATOM 752 O O . GLU A 1 93 ? 14.371 -6.441 -13.043 1.00 74.81 93 GLU A O 1
ATOM 757 N N . ARG A 1 94 ? 15.351 -6.011 -11.082 1.00 69.06 94 ARG A N 1
ATOM 758 C CA . ARG A 1 94 ? 14.921 -4.604 -11.056 1.00 69.06 94 ARG A CA 1
ATOM 759 C C . ARG A 1 94 ? 15.412 -3.811 -12.268 1.00 69.06 94 ARG A C 1
ATOM 761 O O . ARG A 1 94 ? 14.697 -2.932 -12.733 1.00 69.06 94 ARG A O 1
ATOM 768 N N . THR A 1 95 ? 16.570 -4.165 -12.821 1.00 69.62 95 THR A N 1
ATOM 769 C CA . THR A 1 95 ? 17.117 -3.616 -14.074 1.00 69.62 95 THR A CA 1
ATOM 770 C C . THR A 1 95 ? 16.186 -3.844 -15.268 1.00 69.62 95 THR A C 1
ATOM 772 O O . THR A 1 95 ? 16.033 -2.954 -16.102 1.00 69.62 95 THR A O 1
ATOM 775 N N . ASP A 1 96 ? 15.473 -4.974 -15.309 1.00 68.69 96 ASP A N 1
ATOM 776 C CA . ASP A 1 96 ? 14.481 -5.282 -16.345 1.00 68.69 96 ASP A CA 1
ATOM 777 C C . ASP A 1 96 ? 13.182 -4.459 -16.184 1.00 68.69 96 ASP A C 1
ATOM 779 O O . ASP A 1 96 ? 12.388 -4.359 -17.130 1.00 68.69 96 ASP A O 1
ATOM 783 N N . MET A 1 97 ? 12.971 -3.862 -14.999 1.00 68.81 97 MET A N 1
ATOM 784 C CA . MET A 1 97 ? 11.824 -3.015 -14.642 1.00 68.81 97 MET A CA 1
ATOM 785 C C . MET A 1 97 ? 12.082 -1.508 -14.827 1.00 68.81 97 MET A C 1
ATOM 787 O O . MET A 1 97 ? 11.122 -0.744 -14.779 1.00 68.81 97 MET A O 1
ATOM 791 N N . VAL A 1 98 ? 13.322 -1.076 -15.107 1.00 59.31 98 VAL A N 1
ATOM 792 C CA . VAL A 1 98 ? 13.717 0.346 -15.278 1.00 59.31 98 VAL A CA 1
ATOM 793 C C . VAL A 1 98 ? 13.014 1.026 -16.464 1.00 59.31 98 VAL A C 1
ATOM 795 O O . VAL A 1 98 ? 12.789 2.232 -16.460 1.00 59.31 98 VAL A O 1
ATOM 798 N N . GLU A 1 99 ? 12.586 0.261 -17.474 1.00 57.94 99 GLU A N 1
ATOM 799 C CA . GLU A 1 99 ? 11.765 0.787 -18.580 1.00 57.94 99 GLU A CA 1
ATOM 800 C C . GLU A 1 99 ? 10.336 1.186 -18.155 1.00 57.94 99 GLU A C 1
ATOM 802 O O . GLU A 1 99 ? 9.579 1.757 -18.949 1.00 57.94 99 GLU A O 1
ATOM 807 N N . LEU A 1 100 ? 9.929 0.861 -16.927 1.00 59.66 100 LEU A N 1
ATOM 808 C CA . LEU A 1 100 ? 8.675 1.298 -16.332 1.00 59.66 100 LEU A CA 1
ATOM 809 C C . LEU A 1 100 ? 8.985 2.405 -15.324 1.00 59.66 100 LEU A C 1
ATOM 811 O O . LEU A 1 100 ? 9.879 2.236 -14.503 1.00 59.66 100 LEU A O 1
ATOM 815 N N . PRO A 1 101 ? 8.260 3.535 -15.355 1.00 57.88 101 PRO A N 1
ATOM 816 C CA . PRO A 1 101 ? 8.554 4.663 -14.487 1.00 57.88 101 PRO A CA 1
ATOM 817 C C . PRO A 1 101 ? 8.076 4.356 -13.070 1.00 57.88 101 PRO A C 1
ATOM 819 O O . PRO A 1 101 ? 6.971 4.724 -12.675 1.00 57.88 101 PRO A O 1
ATOM 822 N N . PHE A 1 102 ? 8.915 3.658 -12.321 1.00 58.28 102 PHE A N 1
ATOM 823 C CA . PHE A 1 102 ? 8.887 3.648 -10.873 1.00 58.28 102 PHE A CA 1
ATOM 824 C C . PHE A 1 102 ? 9.973 4.628 -10.430 1.00 58.28 102 PHE A C 1
ATOM 826 O O . PHE A 1 102 ? 11.159 4.324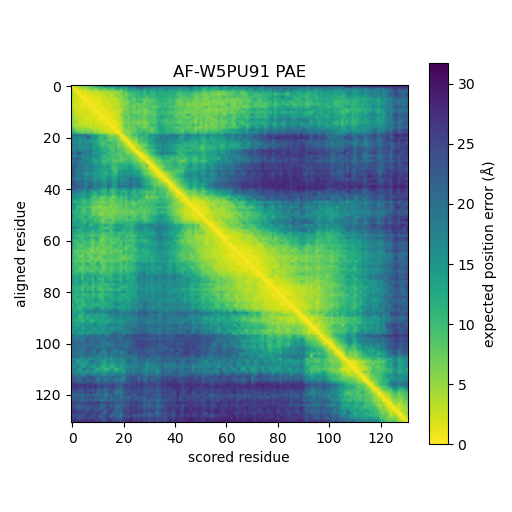 -10.487 1.00 58.28 102 PHE A O 1
ATOM 833 N N . MET A 1 103 ? 9.559 5.851 -10.091 1.00 55.12 103 MET A N 1
ATOM 834 C CA . MET A 1 103 ? 10.427 6.848 -9.461 1.00 55.12 103 MET A CA 1
ATOM 835 C C . MET A 1 103 ? 10.557 6.472 -7.983 1.00 55.12 103 MET A C 1
ATOM 837 O O . MET A 1 103 ? 9.844 7.011 -7.140 1.00 55.12 103 MET A O 1
ATOM 841 N N . GLU A 1 104 ? 11.394 5.486 -7.676 1.00 60.53 104 GLU A N 1
ATOM 842 C CA . GLU A 1 104 ? 11.803 5.205 -6.301 1.00 60.53 104 GLU A CA 1
ATOM 843 C C . GLU A 1 104 ? 13.215 5.734 -6.092 1.00 60.53 104 GLU A C 1
ATOM 845 O O . GLU A 1 104 ? 14.144 5.328 -6.789 1.00 60.53 104 GLU A O 1
ATOM 850 N N . LYS A 1 105 ? 13.357 6.628 -5.111 1.00 62.94 105 LYS A N 1
ATOM 851 C CA . LYS A 1 105 ? 14.658 7.071 -4.624 1.00 62.94 105 LYS A CA 1
ATOM 852 C C . LYS A 1 105 ? 15.264 5.934 -3.814 1.00 62.94 105 LYS A C 1
ATOM 854 O O . LYS A 1 105 ? 14.709 5.560 -2.782 1.00 62.94 105 LYS A O 1
ATOM 859 N N . ILE A 1 106 ? 16.346 5.345 -4.302 1.00 66.38 106 ILE A N 1
ATOM 860 C CA . ILE A 1 106 ? 16.887 4.086 -3.751 1.00 66.38 106 ILE A CA 1
ATOM 861 C C . ILE A 1 106 ? 18.320 4.206 -3.266 1.00 66.38 106 ILE A C 1
ATOM 863 O O . ILE A 1 106 ? 18.761 3.404 -2.442 1.00 66.38 106 ILE A O 1
ATOM 867 N N . THR A 1 107 ? 19.046 5.195 -3.766 1.00 73.12 107 THR A N 1
ATOM 868 C CA . THR A 1 107 ? 20.423 5.422 -3.351 1.00 73.12 107 THR A CA 1
ATOM 869 C C . THR A 1 107 ? 20.413 6.255 -2.077 1.00 73.12 107 THR A C 1
ATOM 871 O O . THR A 1 107 ? 19.581 7.153 -1.931 1.00 73.12 107 THR A O 1
ATOM 874 N N . TYR A 1 108 ? 21.317 5.950 -1.147 1.00 67.81 108 TYR A N 1
ATOM 875 C CA . TYR A 1 108 ? 21.440 6.686 0.114 1.00 67.81 108 TYR A CA 1
ATOM 876 C C . TYR A 1 108 ? 21.567 8.192 -0.148 1.00 67.81 108 TYR A C 1
ATOM 878 O O . TYR A 1 108 ? 20.883 9.003 0.466 1.00 67.81 108 TYR A O 1
ATOM 886 N N . GLU A 1 109 ? 22.348 8.541 -1.162 1.00 70.94 109 GLU A N 1
ATOM 887 C CA . GLU A 1 109 ? 22.572 9.897 -1.639 1.00 70.94 109 GLU A CA 1
ATOM 888 C C . GLU A 1 109 ? 21.258 10.581 -2.046 1.00 70.94 109 GLU A C 1
ATOM 890 O O . GLU A 1 109 ? 21.005 11.712 -1.653 1.00 70.94 109 GLU A O 1
ATOM 895 N N . GLU A 1 110 ? 20.367 9.882 -2.747 1.00 69.12 110 GLU A N 1
ATOM 896 C CA . GLU A 1 110 ? 19.091 10.421 -3.237 1.00 69.12 110 GLU A CA 1
ATOM 897 C C . GLU A 1 110 ? 18.026 10.556 -2.129 1.00 69.12 110 GLU A C 1
ATOM 899 O O . GLU A 1 110 ? 17.107 11.381 -2.224 1.00 69.12 110 GLU A O 1
ATOM 904 N N . LEU A 1 111 ? 18.144 9.739 -1.075 1.00 68.62 111 LEU A N 1
ATOM 905 C CA . LEU A 1 111 ? 17.325 9.805 0.140 1.00 68.62 111 LEU A CA 1
ATOM 906 C C . LEU A 1 111 ? 17.757 10.951 1.066 1.00 68.62 111 LEU A C 1
ATOM 908 O O . LEU A 1 111 ? 16.916 11.514 1.766 1.00 68.62 111 LEU A O 1
ATOM 912 N N . VAL A 1 112 ? 19.048 11.290 1.060 1.00 73.75 112 VAL A N 1
ATOM 913 C CA . VAL A 1 112 ? 19.659 12.349 1.885 1.00 73.75 112 VAL A CA 1
ATOM 914 C C . VAL A 1 112 ? 19.783 13.680 1.118 1.00 73.75 112 VAL A C 1
ATOM 916 O O . VAL A 1 112 ? 20.043 14.739 1.697 1.00 73.75 112 VAL A O 1
ATOM 919 N N . GLU A 1 113 ? 19.520 13.668 -0.191 1.00 69.31 113 GLU A N 1
ATOM 920 C CA . GLU A 1 113 ? 19.373 14.859 -1.028 1.00 69.31 113 GLU A CA 1
ATOM 921 C C . GLU A 1 113 ? 18.239 15.759 -0.506 1.00 69.31 113 GLU A C 1
ATOM 923 O O . GLU A 1 113 ? 17.054 15.553 -0.777 1.00 69.31 113 GLU A O 1
ATOM 928 N N . GLY A 1 114 ? 18.627 16.787 0.251 1.00 67.50 114 GLY A N 1
ATOM 929 C CA . GLY A 1 114 ? 17.733 17.805 0.806 1.00 67.50 114 GLY A CA 1
ATOM 930 C C . GLY A 1 114 ? 17.784 17.945 2.329 1.00 67.50 114 GLY A C 1
ATOM 931 O O . GLY A 1 114 ? 17.297 18.948 2.842 1.00 67.50 114 GLY A O 1
ATOM 932 N N . THR A 1 115 ? 18.405 17.006 3.050 1.00 69.12 115 THR A N 1
ATOM 933 C CA . THR A 1 115 ? 18.508 17.022 4.525 1.00 69.12 115 THR A CA 1
ATOM 934 C C . THR A 1 115 ? 19.825 17.581 5.070 1.00 69.12 115 THR A C 1
ATOM 936 O O . THR A 1 115 ? 19.959 17.705 6.283 1.00 69.12 115 THR A O 1
ATOM 939 N N . GLY A 1 116 ? 20.749 18.015 4.203 1.00 63.25 116 GLY A N 1
ATOM 940 C CA . GLY A 1 116 ? 21.897 18.834 4.614 1.00 63.25 116 GLY A CA 1
ATOM 941 C C . GLY A 1 116 ? 23.230 18.104 4.804 1.00 63.25 116 GLY A C 1
ATOM 942 O O . GLY A 1 116 ? 23.960 18.445 5.725 1.00 63.25 116 GLY A O 1
ATOM 943 N N . GLY A 1 117 ? 23.584 17.181 3.906 1.00 59.84 117 GLY A N 1
ATOM 944 C C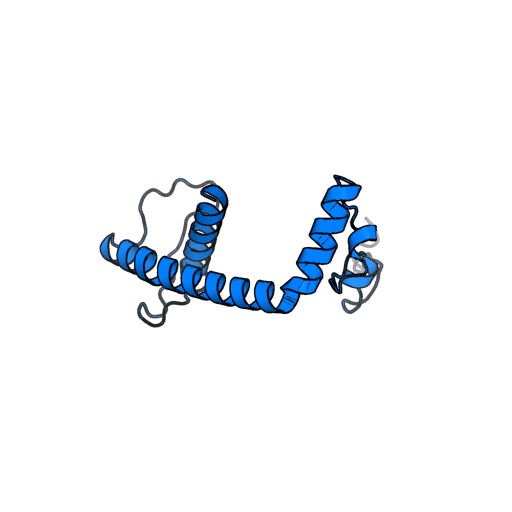A . GLY A 1 117 ? 24.943 16.631 3.799 1.00 59.84 117 GLY A CA 1
ATOM 945 C C . GLY A 1 117 ? 24.973 15.106 3.780 1.00 59.84 117 GLY A C 1
ATOM 946 O O . GLY A 1 117 ? 24.174 14.458 4.442 1.00 59.84 117 GLY A O 1
ATOM 947 N N . LEU A 1 118 ? 25.889 14.539 2.988 1.00 58.22 118 LEU A N 1
ATOM 948 C CA . LEU A 1 118 ? 26.108 13.087 2.899 1.00 58.22 118 LEU A CA 1
ATOM 949 C C . LEU A 1 118 ? 26.822 12.527 4.139 1.00 58.22 118 LEU A C 1
ATOM 951 O O . LEU A 1 118 ? 26.728 11.332 4.416 1.00 58.22 118 LEU A O 1
ATOM 955 N N . GLU A 1 119 ? 27.525 13.392 4.867 1.00 63.88 119 GLU A N 1
ATOM 956 C CA . GLU A 1 119 ? 28.281 13.060 6.068 1.00 63.88 119 GLU A CA 1
ATOM 957 C C . GLU A 1 119 ? 27.513 13.524 7.308 1.00 63.88 119 GLU A C 1
ATOM 959 O O . GLU A 1 119 ? 27.003 14.645 7.360 1.00 63.88 119 GLU A O 1
ATOM 964 N N . GLU A 1 120 ? 27.417 12.640 8.300 1.00 64.44 120 GLU A N 1
ATOM 965 C CA . GLU A 1 120 ? 26.900 12.969 9.625 1.00 64.44 120 GLU A CA 1
ATOM 966 C C . GLU A 1 120 ? 27.842 13.988 10.280 1.00 64.44 120 GLU A C 1
ATOM 968 O O . GLU A 1 120 ? 29.054 13.769 10.332 1.00 64.44 120 GLU A O 1
ATOM 973 N N . ASP A 1 121 ? 27.306 15.111 10.765 1.00 67.44 121 ASP A N 1
ATOM 974 C CA . ASP A 1 121 ? 28.101 16.101 11.492 1.00 67.44 121 ASP A CA 1
ATOM 975 C C . ASP A 1 121 ? 28.507 15.526 12.856 1.00 67.44 121 ASP A C 1
ATOM 977 O O . ASP A 1 121 ? 27.794 15.636 13.854 1.00 67.44 121 ASP A O 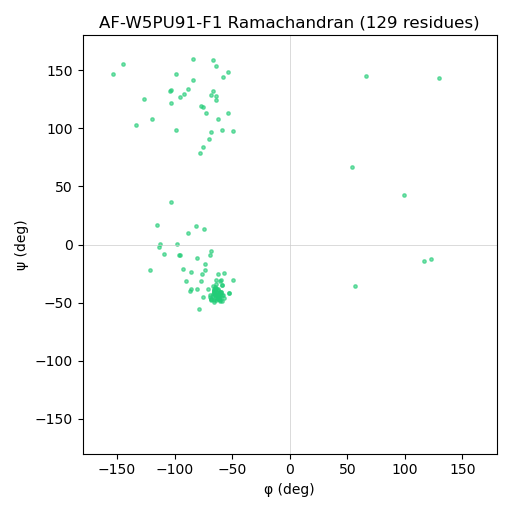1
ATOM 981 N N . THR A 1 122 ? 29.665 14.868 12.895 1.00 73.25 122 THR A N 1
ATOM 982 C CA . THR A 1 122 ? 30.254 14.317 14.119 1.00 73.25 122 THR A CA 1
ATOM 983 C C . THR A 1 122 ? 31.006 15.375 14.932 1.00 73.25 122 THR A C 1
ATOM 985 O O . THR A 1 122 ? 31.835 15.019 15.776 1.00 73.25 122 THR A O 1
ATOM 988 N N . ALA A 1 123 ? 30.796 16.675 14.682 1.00 77.69 123 ALA A N 1
ATOM 989 C CA . ALA A 1 123 ? 31.426 17.728 15.464 1.00 77.69 123 ALA A CA 1
ATOM 990 C C . ALA A 1 123 ? 30.968 17.652 16.927 1.00 77.69 123 ALA A C 1
ATOM 992 O O . ALA A 1 123 ? 29.839 17.980 17.294 1.00 77.69 123 ALA A O 1
ATOM 993 N N . LEU A 1 124 ? 31.884 17.218 17.791 1.00 77.75 124 LEU A N 1
ATOM 994 C CA . LEU A 1 124 ? 31.655 17.178 19.227 1.00 77.75 124 LEU A CA 1
ATOM 995 C C . LEU A 1 124 ? 31.524 18.615 19.767 1.00 77.75 124 LEU A C 1
ATOM 997 O O . LEU A 1 124 ? 32.393 19.456 19.488 1.00 77.75 124 LEU A O 1
ATOM 1001 N N . PRO A 1 125 ? 30.492 18.904 20.585 1.00 81.38 125 PRO A N 1
ATOM 1002 C CA . PRO A 1 125 ? 30.386 20.169 21.304 1.00 81.38 125 PRO A CA 1
ATOM 1003 C C . PRO A 1 125 ? 31.661 20.436 22.110 1.00 81.38 125 PRO A C 1
ATOM 1005 O O . PRO A 1 125 ? 32.282 19.498 22.605 1.00 81.38 125 PRO A O 1
ATOM 1008 N N . GLU A 1 126 ? 32.033 21.705 22.288 1.00 78.50 126 GLU A N 1
ATOM 1009 C CA . GLU A 1 126 ? 33.329 22.142 22.849 1.00 78.50 126 GLU A CA 1
ATOM 1010 C C . GLU A 1 126 ? 33.725 21.436 24.169 1.00 78.50 126 GLU A C 1
ATOM 1012 O O . GLU A 1 126 ? 34.901 21.179 24.420 1.00 78.50 126 GLU A O 1
ATOM 1017 N N . GLY A 1 127 ? 32.744 21.030 24.986 1.00 77.62 127 GLY A N 1
ATOM 1018 C CA . GLY A 1 127 ? 32.951 20.295 26.242 1.00 77.62 127 GLY A CA 1
ATOM 1019 C C . GLY A 1 127 ? 33.205 18.781 26.130 1.00 77.62 127 GLY A C 1
ATOM 1020 O O . GLY A 1 127 ? 33.590 18.170 27.123 1.00 77.62 127 GLY A O 1
ATOM 1021 N N . LEU A 1 128 ? 33.004 18.167 24.961 1.00 73.75 128 LEU A N 1
ATOM 1022 C CA . LEU A 1 128 ? 33.165 16.725 24.705 1.00 73.75 128 LEU A CA 1
ATOM 1023 C C . LEU A 1 128 ? 34.335 16.403 23.760 1.00 73.75 128 LEU A C 1
ATOM 1025 O O . LEU A 1 128 ? 34.615 15.239 23.503 1.00 73.75 128 LEU A O 1
ATOM 1029 N N . GLN A 1 129 ? 35.071 17.415 23.290 1.00 72.88 129 GLN A N 1
ATOM 1030 C CA . GLN A 1 129 ? 36.211 17.247 22.373 1.00 72.88 129 GLN A CA 1
ATOM 1031 C C . GLN A 1 129 ? 37.436 16.550 22.994 1.00 72.88 129 GLN A C 1
ATOM 1033 O O . GLN A 1 129 ? 38.418 16.303 22.301 1.00 72.88 129 GLN A O 1
ATOM 1038 N N . ARG A 1 130 ? 37.418 16.274 24.305 1.00 68.31 130 ARG A N 1
ATOM 1039 C CA . ARG A 1 130 ? 38.532 15.659 25.050 1.00 68.31 130 ARG A CA 1
ATOM 1040 C C . ARG A 1 130 ? 38.212 14.270 25.618 1.00 68.31 130 ARG A C 1
ATOM 1042 O O . ARG A 1 130 ? 38.896 13.850 26.551 1.00 68.31 130 ARG A O 1
ATOM 1049 N N . TRP A 1 131 ? 37.162 13.614 25.126 1.00 61.88 131 TRP A N 1
ATOM 1050 C CA . TRP A 1 131 ? 36.887 12.206 25.431 1.00 61.88 131 TRP A CA 1
ATOM 1051 C C . TRP A 1 131 ? 37.810 11.266 24.655 1.00 61.88 131 TRP A C 1
ATOM 1053 O O . TRP A 1 131 ? 38.145 11.598 23.497 1.00 61.88 131 TRP A O 1
#

Nearest PDB structures (foldseek):
  6nyy-assembly1_A  TM=7.750E-01  e=1.774E-04  Homo sapiens

pLDDT: mean 70.26, std 9.24, range [52.34, 87.06]

Foldseek 3Di:
DVVVLVVVLVVVVVCCQVVPPDPVPPDDHDDDDDVPDDCPDDSDDPVVVCVSNPPCSCVVVVVVVVVVVVVCVVCVVVVVVVVVVCVVPVDDDVVNVVVPPPPDQDDLCSVCVPVPDPDDPPDDDPVPPVD

Sequence (131 aa):
CNESLRKVKTTDLLFHLYYFMNEKLGQVSFNLPRPGEALVEKPFSEATAQLMDEEEVWRLTGSAHAHTLGLLTHCRKRVDKVGRRLLEKEVLERTDMVELPFMEKITYEELVEGTGGLEEDTALPEGLQRW

Radius of gyration: 23.34 Å; Cα contacts (8 Å, |Δi|>4): 36; chains: 1; bounding box: 60×39×50 Å